Protein AF-A0A060C765-F1 (afdb_monomer_lite)

Foldseek 3Di:
DLVVQLVVCVVVVDDNVRSNVVSVVPPPVLVVAFAQADLDVSNPRDPDDDPDHHDPPNPQPHNVSVVVVVVVVVVVVVVVVVVVPPPPPPPPD

Structure (mmCIF, N/CA/C/O backbone):
data_AF-A0A060C765-F1
#
_entry.id   AF-A0A060C765-F1
#
loop_
_atom_site.group_PDB
_atom_site.id
_atom_site.type_symbol
_atom_site.label_atom_id
_atom_site.label_alt_id
_atom_site.label_comp_id
_atom_site.label_asym_id
_atom_site.label_entity_id
_atom_site.label_seq_id
_atom_site.pdbx_PDB_ins_code
_atom_site.Cartn_x
_atom_site.Cartn_y
_atom_site.Cartn_z
_atom_site.occupancy
_atom_site.B_iso_or_equiv
_atom_site.auth_seq_id
_atom_site.auth_comp_id
_atom_site.auth_asym_id
_atom_site.auth_atom_id
_atom_site.pdbx_PDB_model_num
ATOM 1 N N . SER A 1 1 ? -3.164 -10.755 16.755 1.00 84.00 1 SER A N 1
ATOM 2 C CA . SER A 1 1 ? -3.692 -10.290 15.450 1.00 84.00 1 SER A CA 1
ATOM 3 C C . SER A 1 1 ? -3.889 -8.780 15.507 1.00 84.00 1 SER A C 1
ATOM 5 O O . SER A 1 1 ? -4.229 -8.306 16.586 1.00 84.00 1 SER A O 1
ATOM 7 N N . SER A 1 2 ? -3.687 -8.039 14.407 1.00 89.38 2 SER A N 1
ATOM 8 C CA . SER A 1 2 ? -3.892 -6.578 14.335 1.00 89.38 2 SER A CA 1
ATOM 9 C C . SER A 1 2 ? -5.283 -6.172 14.842 1.00 89.38 2 SER A C 1
ATOM 11 O O . SER A 1 2 ? -5.396 -5.276 15.671 1.00 89.38 2 SER A O 1
ATOM 13 N N . ILE A 1 3 ? -6.317 -6.941 14.477 1.00 91.81 3 ILE A N 1
ATOM 14 C CA . ILE A 1 3 ? -7.702 -6.754 14.944 1.00 91.81 3 ILE A CA 1
ATOM 15 C C . ILE A 1 3 ? -7.802 -6.892 16.470 1.00 91.81 3 ILE A C 1
ATOM 17 O O . ILE A 1 3 ? -8.340 -6.024 17.145 1.00 91.81 3 ILE A O 1
ATOM 21 N N . ASN A 1 4 ? -7.232 -7.958 17.038 1.00 94.12 4 ASN A N 1
ATOM 22 C CA . ASN A 1 4 ? -7.257 -8.175 18.487 1.00 94.12 4 ASN A CA 1
ATOM 23 C C . ASN A 1 4 ? -6.507 -7.071 19.248 1.00 94.12 4 ASN A C 1
ATOM 25 O O . ASN A 1 4 ? -6.968 -6.595 20.280 1.00 94.12 4 ASN A O 1
ATOM 29 N N . ASN A 1 5 ? -5.359 -6.639 18.725 1.00 93.56 5 ASN A N 1
ATOM 30 C CA . ASN A 1 5 ? -4.558 -5.597 19.358 1.00 93.56 5 ASN A CA 1
ATOM 31 C C . ASN A 1 5 ? -5.266 -4.234 19.310 1.00 93.56 5 ASN A C 1
ATOM 33 O O . ASN A 1 5 ? -5.185 -3.487 20.282 1.00 93.56 5 ASN A O 1
ATOM 37 N N . TYR A 1 6 ? -6.004 -3.943 18.234 1.00 95.81 6 TYR A N 1
ATOM 38 C CA . TYR A 1 6 ? -6.860 -2.759 18.139 1.00 95.81 6 TYR A CA 1
ATOM 39 C C . TYR A 1 6 ? -7.950 -2.777 19.219 1.00 95.81 6 TYR A C 1
ATOM 41 O O . TYR A 1 6 ? -8.067 -1.827 19.990 1.00 95.81 6 TYR A O 1
ATOM 49 N N . GLN A 1 7 ? -8.661 -3.901 19.369 1.00 96.56 7 GLN A N 1
ATOM 50 C CA . GLN A 1 7 ? -9.685 -4.057 20.410 1.00 96.56 7 GLN A CA 1
ATOM 51 C C . GLN A 1 7 ? -9.108 -3.909 21.827 1.00 96.56 7 GLN A C 1
ATOM 53 O O . GLN A 1 7 ? -9.728 -3.298 22.697 1.00 96.56 7 GLN A O 1
ATOM 58 N N . ILE A 1 8 ? -7.900 -4.426 22.072 1.00 95.81 8 ILE A N 1
ATOM 59 C CA . ILE A 1 8 ? -7.203 -4.238 23.353 1.00 95.81 8 ILE A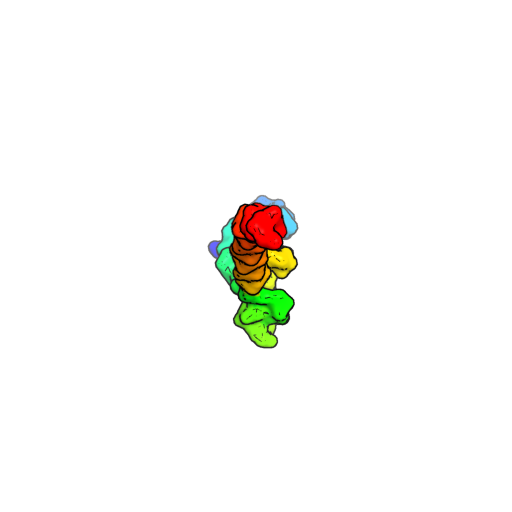 CA 1
ATOM 60 C C . ILE A 1 8 ? -6.848 -2.762 23.577 1.00 95.81 8 ILE A C 1
ATOM 62 O O . ILE A 1 8 ? -6.985 -2.277 24.698 1.00 95.81 8 ILE A O 1
ATOM 66 N N . ALA A 1 9 ? -6.395 -2.043 22.548 1.00 95.56 9 ALA A N 1
ATOM 67 C CA . ALA A 1 9 ? -6.057 -0.626 22.666 1.00 95.56 9 ALA A CA 1
ATOM 68 C C . ALA A 1 9 ? -7.291 0.226 23.005 1.00 95.56 9 ALA A C 1
ATOM 70 O O . ALA A 1 9 ? -7.224 1.046 23.919 1.00 95.56 9 ALA A O 1
ATOM 71 N N . LEU A 1 10 ? -8.436 -0.030 22.366 1.00 97.38 10 LEU A N 1
ATOM 72 C CA . LEU A 1 10 ? -9.687 0.656 22.708 1.00 97.38 10 LEU A CA 1
ATOM 73 C C . LEU A 1 10 ? -10.094 0.406 24.167 1.00 97.38 10 LEU A C 1
ATOM 75 O O . LEU A 1 10 ? -10.372 1.347 24.905 1.00 97.38 10 LEU A O 1
ATOM 79 N N . LYS A 1 11 ? -10.026 -0.851 24.632 1.00 97.38 11 LYS A N 1
ATOM 80 C CA . LYS A 1 11 ? -10.319 -1.207 26.036 1.00 97.38 11 LYS A CA 1
ATOM 81 C C . LYS A 1 11 ? -9.372 -0.552 27.045 1.00 97.38 11 LYS A C 1
ATOM 83 O O . LYS A 1 11 ? -9.739 -0.382 28.201 1.00 97.38 11 LYS A O 1
ATOM 88 N N . LYS A 1 12 ? -8.161 -0.186 26.621 1.00 96.62 12 LYS A N 1
ATOM 89 C CA . LYS A 1 12 ? -7.176 0.547 27.432 1.00 96.62 12 LYS A CA 1
ATOM 90 C C . LYS A 1 12 ? -7.383 2.069 27.415 1.00 96.62 12 LYS A C 1
ATOM 92 O O . LYS A 1 12 ? -6.569 2.781 27.993 1.00 96.62 12 LYS A O 1
ATOM 97 N N . GLY A 1 13 ? -8.434 2.568 26.760 1.00 97.69 13 GLY A N 1
ATOM 98 C CA . GLY A 1 13 ? -8.781 3.992 26.731 1.00 97.69 13 GLY A CA 1
ATOM 99 C C . GLY A 1 13 ? -8.043 4.809 25.669 1.00 97.69 13 GLY A C 1
ATOM 100 O O . GLY A 1 13 ? -8.058 6.037 25.724 1.00 97.69 13 GLY A O 1
ATOM 101 N N . TYR A 1 14 ? -7.385 4.166 24.700 1.00 97.56 14 TYR A N 1
ATOM 102 C CA . TYR A 1 14 ? -6.838 4.889 23.551 1.00 97.56 14 TYR A CA 1
ATOM 103 C C . TYR A 1 14 ? -7.972 5.349 22.630 1.00 97.56 14 TYR A C 1
ATOM 105 O O . TYR A 1 14 ? -8.924 4.605 22.403 1.00 97.56 14 TYR A O 1
ATOM 113 N N . SER A 1 15 ? -7.837 6.546 22.046 1.00 98.12 15 SER A N 1
ATOM 114 C CA . SER A 1 15 ? -8.734 6.971 20.968 1.00 98.12 15 SER A CA 1
ATOM 115 C C . SER A 1 15 ? -8.601 6.045 19.763 1.00 98.12 15 SER A C 1
ATOM 117 O O . SER A 1 15 ? -7.539 5.455 19.537 1.00 98.12 15 SER A O 1
ATOM 119 N N . GLU A 1 16 ? -9.650 5.959 18.950 1.00 97.38 16 GLU A N 1
ATOM 120 C CA . GLU A 1 16 ? -9.641 5.136 17.740 1.00 97.38 16 GLU A CA 1
ATOM 121 C C . GLU A 1 16 ? -8.482 5.493 16.810 1.00 97.38 16 GLU A C 1
ATOM 123 O O . GLU A 1 16 ? -7.794 4.593 16.326 1.00 97.38 16 GLU A O 1
ATOM 128 N N . GLN A 1 17 ? -8.197 6.788 16.622 1.00 97.50 17 GLN A N 1
ATOM 129 C CA . GLN A 1 17 ? -7.090 7.228 15.770 1.00 97.50 17 GLN A CA 1
ATOM 130 C C . GLN A 1 17 ? -5.741 6.760 16.323 1.00 97.50 17 GLN A C 1
ATOM 132 O O . GLN A 1 17 ? -4.897 6.266 15.575 1.00 97.50 17 GLN A O 1
ATOM 137 N N . LYS A 1 18 ? -5.531 6.874 17.642 1.00 96.62 18 LYS A N 1
ATOM 138 C CA . LYS A 1 18 ? -4.270 6.475 18.279 1.00 96.62 18 LYS A CA 1
ATOM 139 C C . LYS A 1 18 ? -4.106 4.958 18.296 1.00 96.62 18 LYS A C 1
ATOM 141 O O . LYS A 1 18 ? -3.012 4.463 18.034 1.00 96.62 18 LYS A O 1
ATOM 146 N N . ALA A 1 19 ? -5.184 4.223 18.560 1.00 96.75 19 ALA A N 1
ATOM 147 C CA . ALA A 1 19 ? -5.208 2.771 18.461 1.00 96.75 19 ALA A CA 1
ATOM 148 C C . ALA A 1 19 ? -4.865 2.320 17.034 1.00 96.75 19 ALA A C 1
ATOM 150 O O . ALA A 1 19 ? -3.976 1.489 16.854 1.00 96.75 19 ALA A O 1
ATOM 151 N N . LEU A 1 20 ? -5.502 2.910 16.020 1.00 95.31 20 LEU A N 1
ATOM 152 C CA . LEU A 1 20 ? -5.267 2.562 14.621 1.00 95.31 20 LEU A CA 1
ATOM 153 C C . LEU A 1 20 ? -3.829 2.873 14.188 1.00 95.31 20 LEU A C 1
ATOM 155 O O . LEU A 1 20 ? -3.177 2.013 13.602 1.00 95.31 20 LEU A O 1
ATOM 159 N N . ALA A 1 21 ? -3.296 4.045 14.545 1.00 94.75 21 ALA A N 1
ATOM 160 C CA . ALA A 1 21 ? -1.911 4.414 14.246 1.00 94.75 21 ALA A CA 1
ATOM 161 C C . ALA A 1 21 ? -0.898 3.429 14.858 1.00 94.75 21 ALA A C 1
ATOM 163 O O . ALA A 1 21 ? 0.020 2.973 14.174 1.00 94.75 21 ALA A O 1
ATOM 164 N N . LEU A 1 22 ? -1.093 3.045 16.126 1.00 92.31 22 LEU A N 1
ATOM 165 C CA . LEU A 1 22 ? -0.228 2.082 16.818 1.00 92.31 22 LEU A CA 1
ATOM 166 C C . LEU A 1 22 ? -0.243 0.702 16.153 1.00 92.31 22 LEU A C 1
ATOM 168 O O . LEU A 1 22 ? 0.803 0.061 16.036 1.00 92.31 22 LEU A O 1
ATOM 172 N N . ILE A 1 23 ? -1.421 0.234 15.734 1.00 94.94 23 ILE A N 1
ATOM 173 C CA . ILE A 1 23 ? -1.553 -1.068 15.079 1.00 94.94 23 ILE A CA 1
ATOM 174 C C . ILE A 1 23 ? -0.988 -1.034 13.662 1.00 94.94 23 ILE A C 1
ATOM 176 O O . ILE A 1 23 ? -0.237 -1.942 13.303 1.00 94.94 23 ILE A O 1
ATOM 180 N N . ASN A 1 24 ? -1.278 0.011 12.885 1.00 92.31 24 ASN A N 1
ATOM 181 C CA . ASN A 1 24 ? -0.780 0.155 11.518 1.00 92.31 24 ASN A CA 1
ATOM 182 C C . ASN A 1 24 ? 0.749 0.202 11.477 1.00 92.31 24 ASN A C 1
ATOM 184 O O . ASN A 1 24 ? 1.344 -0.440 10.620 1.00 92.31 24 ASN A O 1
ATOM 188 N N . ALA A 1 25 ? 1.398 0.842 12.455 1.00 92.00 25 ALA A N 1
ATOM 189 C CA . ALA A 1 25 ? 2.860 0.894 12.537 1.00 92.00 25 ALA A CA 1
ATOM 190 C C . ALA A 1 25 ? 3.537 -0.489 12.643 1.00 92.00 25 ALA A C 1
ATOM 192 O O . ALA A 1 25 ? 4.725 -0.617 12.357 1.00 92.00 25 ALA A O 1
ATOM 193 N N . ARG A 1 26 ? 2.814 -1.533 13.074 1.00 89.56 26 ARG A N 1
ATOM 194 C CA . ARG A 1 26 ? 3.365 -2.889 13.270 1.00 89.56 26 ARG A CA 1
ATOM 195 C C . ARG A 1 26 ? 2.534 -3.972 12.585 1.00 89.56 26 ARG A C 1
ATOM 197 O O . ARG A 1 26 ? 2.704 -5.157 12.886 1.00 89.56 26 ARG A O 1
ATOM 204 N N . SER A 1 27 ? 1.605 -3.589 11.711 1.00 91.88 27 SER A N 1
ATOM 205 C CA . SER A 1 27 ? 0.730 -4.552 11.057 1.00 91.88 27 SER A CA 1
ATOM 206 C C . SER A 1 27 ? 1.523 -5.364 10.041 1.00 91.88 27 SER A C 1
ATOM 208 O O . SER A 1 27 ? 2.275 -4.824 9.235 1.00 91.88 27 SER A O 1
ATOM 210 N N . ARG A 1 28 ? 1.309 -6.681 10.033 1.00 91.75 28 ARG A N 1
ATOM 211 C CA . ARG A 1 28 ? 1.892 -7.562 9.008 1.00 91.75 28 ARG A CA 1
ATOM 212 C C . ARG A 1 28 ? 1.339 -7.269 7.617 1.00 91.75 28 ARG A C 1
ATOM 214 O O . ARG A 1 28 ? 1.968 -7.644 6.637 1.00 91.75 28 ARG A O 1
ATOM 221 N N . ASP A 1 29 ? 0.181 -6.620 7.540 1.00 91.44 29 ASP A N 1
ATOM 222 C CA . ASP A 1 29 ? -0.456 -6.288 6.269 1.00 91.44 29 ASP A CA 1
ATOM 223 C C . ASP A 1 29 ? 0.332 -5.231 5.485 1.00 91.44 29 ASP A C 1
ATOM 225 O O . ASP A 1 29 ? 0.250 -5.216 4.263 1.00 91.44 29 ASP A O 1
ATOM 229 N N . ASN A 1 30 ? 1.212 -4.469 6.150 1.00 91.38 30 ASN A N 1
ATOM 230 C CA . ASN A 1 30 ? 2.169 -3.580 5.484 1.00 91.38 30 ASN A CA 1
ATOM 231 C C . ASN A 1 30 ? 3.092 -4.341 4.517 1.00 91.38 30 ASN A C 1
ATOM 233 O O . ASN A 1 30 ? 3.482 -3.799 3.494 1.00 91.38 30 ASN A O 1
ATOM 237 N N . ALA A 1 31 ? 3.426 -5.599 4.826 1.00 91.31 31 ALA A N 1
ATOM 238 C CA . ALA A 1 31 ? 4.267 -6.458 3.987 1.00 91.31 31 ALA A CA 1
ATOM 239 C C . ALA A 1 31 ? 3.454 -7.365 3.042 1.00 91.31 31 ALA A C 1
ATOM 241 O O . ALA A 1 31 ? 4.008 -8.269 2.423 1.00 91.31 31 ALA A O 1
ATOM 242 N N . ARG A 1 32 ? 2.129 -7.191 2.986 1.00 93.94 32 ARG A N 1
ATOM 243 C CA . ARG A 1 32 ? 1.206 -8.018 2.185 1.00 93.94 32 ARG A CA 1
ATOM 244 C C . ARG A 1 32 ? 0.441 -7.202 1.153 1.00 93.94 32 ARG A C 1
ATOM 246 O O . ARG A 1 32 ? -0.483 -7.729 0.531 1.00 93.94 32 ARG A O 1
ATOM 253 N N . THR A 1 33 ? 0.788 -5.927 1.004 1.00 93.56 33 THR A N 1
ATOM 254 C CA . THR A 1 33 ? 0.265 -5.103 -0.078 1.00 93.56 33 THR A CA 1
ATOM 255 C C . THR A 1 33 ? 0.597 -5.765 -1.422 1.00 93.56 33 THR A C 1
ATOM 257 O O . THR A 1 33 ? 1.602 -6.476 -1.533 1.00 93.56 33 THR A O 1
ATOM 260 N N . PRO A 1 34 ? -0.260 -5.604 -2.442 1.00 95.69 34 PRO A N 1
ATOM 261 C CA . PRO A 1 34 ? 0.007 -6.161 -3.762 1.00 95.69 34 PRO A CA 1
ATOM 262 C C . PRO A 1 34 ? 1.367 -5.713 -4.319 1.00 95.69 34 PRO A C 1
ATOM 264 O O . PRO A 1 34 ? 1.739 -4.549 -4.179 1.00 95.69 34 PRO A O 1
ATOM 267 N N . MET A 1 35 ? 2.089 -6.633 -4.967 1.00 95.38 35 MET A N 1
ATOM 268 C CA . MET A 1 35 ? 3.376 -6.338 -5.609 1.00 95.38 35 MET A CA 1
ATOM 269 C C . MET A 1 35 ? 3.209 -5.302 -6.727 1.00 95.38 35 MET A C 1
ATOM 271 O O . MET A 1 35 ? 2.260 -5.385 -7.507 1.00 95.38 35 MET A O 1
ATOM 275 N N . GLN A 1 36 ? 4.154 -4.366 -6.827 1.00 95.75 36 GLN A N 1
ATOM 276 C CA . GLN A 1 36 ? 4.129 -3.289 -7.816 1.00 95.75 36 GLN A CA 1
ATOM 277 C C . GLN A 1 36 ? 4.986 -3.653 -9.033 1.00 95.75 36 GLN A C 1
ATOM 279 O O . GLN A 1 36 ? 6.187 -3.398 -9.061 1.00 95.75 36 GLN A O 1
ATOM 284 N N . TRP A 1 37 ? 4.386 -4.296 -10.034 1.00 95.94 37 TRP A N 1
ATOM 285 C CA . TRP A 1 37 ? 5.102 -4.720 -11.242 1.00 95.94 37 TRP A CA 1
ATOM 286 C C . TRP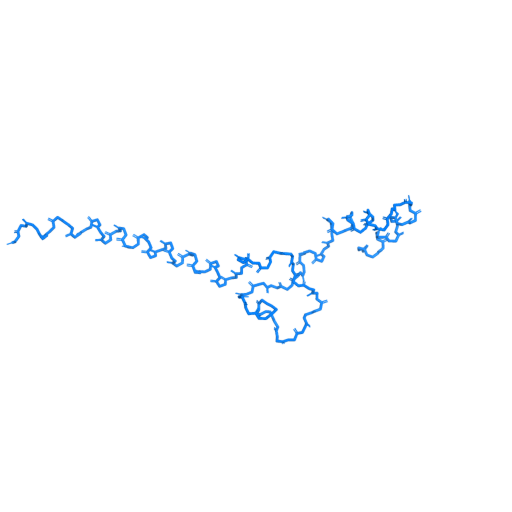 A 1 37 ? 5.328 -3.572 -12.226 1.00 95.94 37 TRP A C 1
ATOM 288 O O . TRP A 1 37 ? 6.380 -3.498 -12.853 1.00 95.94 37 TRP A O 1
ATOM 298 N N . ASN A 1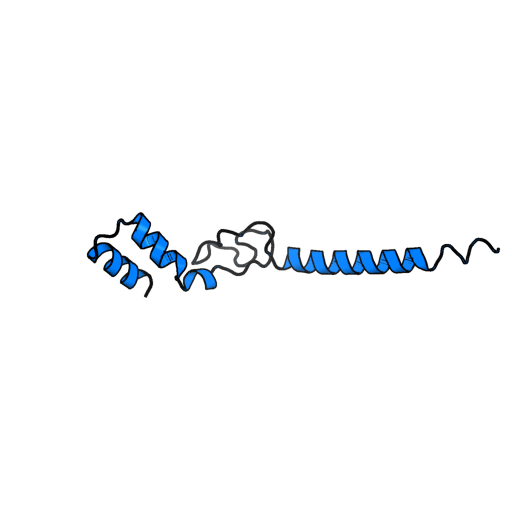 38 ? 4.331 -2.704 -12.398 1.00 94.81 38 ASN A N 1
ATOM 299 C CA . ASN A 1 38 ? 4.386 -1.573 -13.325 1.00 94.81 38 ASN A CA 1
ATOM 300 C C . ASN A 1 38 ? 3.331 -0.509 -12.975 1.00 94.81 38 ASN A C 1
ATOM 302 O O . ASN A 1 38 ? 2.521 -0.697 -12.073 1.00 94.81 38 ASN A O 1
ATOM 306 N N . SER A 1 39 ? 3.283 0.581 -13.742 1.00 93.69 39 SER A N 1
ATOM 307 C CA . SER A 1 39 ? 2.377 1.720 -13.532 1.00 93.69 39 SER A CA 1
ATOM 308 C C . SER A 1 39 ? 0.927 1.520 -14.008 1.00 93.69 39 SER A C 1
ATOM 310 O O . SER A 1 39 ? 0.143 2.472 -14.034 1.00 93.69 39 SER A O 1
ATOM 312 N N . SER A 1 40 ? 0.541 0.305 -14.411 1.0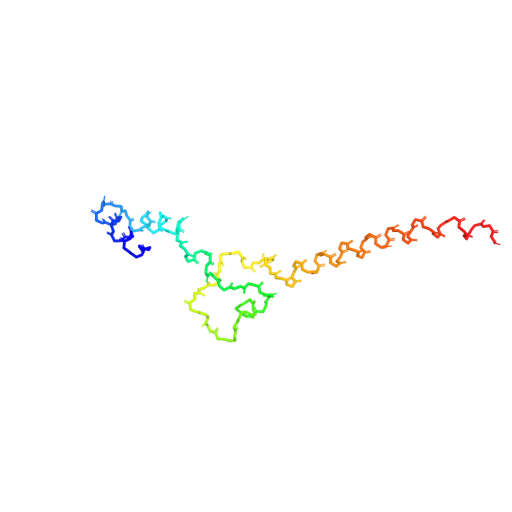0 94.00 40 SER A N 1
ATOM 313 C CA . SER A 1 40 ? -0.833 0.025 -14.841 1.00 94.00 40 SER A CA 1
ATOM 314 C C . SER A 1 40 ? -1.800 -0.105 -13.654 1.00 94.00 40 SER A C 1
ATOM 316 O O . SER A 1 40 ? -1.429 -0.005 -12.482 1.00 94.00 40 SER A O 1
ATOM 318 N N . LYS A 1 41 ? -3.089 -0.324 -13.949 1.00 94.00 41 LYS A N 1
ATOM 319 C CA . LYS A 1 41 ? -4.126 -0.513 -12.926 1.00 94.00 41 LYS A CA 1
ATOM 320 C C . LYS A 1 41 ? -3.714 -1.613 -11.938 1.00 94.00 41 LYS A C 1
ATOM 322 O O . LYS A 1 41 ? -3.245 -2.673 -12.340 1.00 94.00 41 LYS A O 1
ATOM 327 N N . TYR A 1 42 ? -3.902 -1.345 -10.643 1.00 94.56 42 TYR A N 1
ATOM 328 C CA . TYR A 1 42 ? -3.473 -2.225 -9.546 1.00 94.56 42 TYR A CA 1
ATOM 329 C C . TYR A 1 42 ? -1.987 -2.613 -9.608 1.00 94.56 42 TYR A C 1
ATOM 331 O O . TYR A 1 42 ? -1.619 -3.712 -9.206 1.00 94.56 42 TYR A O 1
ATOM 339 N N . ALA A 1 43 ? -1.151 -1.718 -10.131 1.00 94.81 43 ALA A N 1
ATOM 340 C CA . ALA A 1 43 ? 0.285 -1.892 -10.300 1.00 94.81 43 ALA A CA 1
ATOM 341 C C . ALA A 1 43 ? 0.687 -3.141 -11.116 1.00 94.81 43 ALA A C 1
ATOM 343 O O . ALA A 1 43 ? 1.731 -3.749 -10.882 1.00 94.81 43 ALA A O 1
ATOM 344 N N . GLY A 1 44 ? -0.179 -3.588 -12.035 1.00 95.50 44 GLY A N 1
ATOM 345 C CA . GLY A 1 44 ? 0.022 -4.819 -12.805 1.00 95.50 44 GLY A CA 1
ATOM 346 C C . GLY A 1 44 ? -0.157 -6.114 -12.002 1.00 95.50 44 GLY A C 1
ATOM 347 O O . GLY A 1 44 ? 0.036 -7.195 -12.551 1.00 95.50 44 GLY A O 1
ATOM 348 N N . PHE A 1 45 ? -0.540 -6.042 -10.723 1.00 97.25 45 PHE A N 1
ATOM 349 C CA . PHE A 1 45 ? -0.777 -7.217 -9.879 1.00 97.25 45 PHE A CA 1
ATOM 350 C C . PHE A 1 45 ? -2.026 -8.007 -10.286 1.00 97.25 45 PHE A C 1
ATOM 352 O O . PHE A 1 45 ? -2.069 -9.228 -10.159 1.00 97.25 45 PHE A O 1
ATOM 359 N N . SER A 1 46 ? -3.074 -7.309 -10.724 1.00 97.31 46 SER A N 1
ATOM 360 C CA . SER A 1 46 ? -4.387 -7.895 -10.992 1.00 97.31 46 SER A CA 1
ATOM 361 C C . SER A 1 46 ? -5.161 -7.056 -12.005 1.00 97.31 46 SER A C 1
ATOM 363 O O . SER A 1 46 ? -4.942 -5.855 -12.135 1.00 97.31 46 SER A O 1
ATOM 365 N N . THR A 1 47 ? -6.117 -7.673 -12.698 1.00 97.12 47 THR A N 1
ATOM 366 C CA . THR A 1 47 ? -7.080 -6.980 -13.572 1.00 97.12 47 THR A CA 1
ATOM 367 C C . THR A 1 47 ? -8.335 -6.518 -12.816 1.00 97.12 47 THR A C 1
ATOM 369 O O . THR A 1 47 ? -9.034 -5.600 -13.258 1.00 97.12 47 THR A O 1
ATOM 372 N N . VAL A 1 48 ? -8.596 -7.102 -11.641 1.00 97.31 48 VAL A N 1
ATOM 373 C CA . VAL A 1 48 ? -9.712 -6.782 -10.730 1.00 97.31 48 VAL A CA 1
ATOM 374 C C . VAL A 1 48 ? -9.208 -6.254 -9.386 1.00 97.31 48 VAL A C 1
ATOM 376 O O . VAL A 1 48 ? -8.018 -6.356 -9.085 1.00 97.31 48 VAL A O 1
ATOM 379 N N . ALA A 1 49 ? -10.108 -5.691 -8.573 1.00 96.88 49 ALA A N 1
ATOM 380 C CA . ALA A 1 49 ? -9.766 -5.123 -7.270 1.00 96.88 49 ALA A CA 1
ATOM 381 C C . ALA A 1 49 ? -9.042 -6.153 -6.376 1.00 96.88 49 ALA A C 1
ATOM 383 O O . ALA A 1 49 ? -9.605 -7.219 -6.116 1.00 96.88 49 ALA A O 1
ATOM 384 N N . PRO A 1 50 ? -7.813 -5.865 -5.907 1.00 96.19 50 PRO A N 1
ATOM 385 C CA . PRO A 1 50 ? -7.110 -6.751 -4.995 1.00 96.19 50 PRO A CA 1
ATOM 386 C C . PRO A 1 50 ? -7.761 -6.766 -3.608 1.00 96.19 50 PRO A C 1
ATOM 388 O O . PRO A 1 50 ? -8.447 -5.831 -3.202 1.00 96.19 50 PRO A O 1
ATOM 391 N N . TRP A 1 51 ? -7.489 -7.833 -2.860 1.00 94.62 51 TRP A N 1
ATOM 392 C CA . TRP A 1 51 ? -7.980 -8.043 -1.494 1.00 94.62 51 TRP A CA 1
ATOM 393 C C . TRP A 1 51 ? -7.463 -7.017 -0.469 1.00 94.62 51 TRP A C 1
ATOM 395 O O . TRP A 1 51 ? -8.085 -6.826 0.574 1.00 94.62 51 TRP A O 1
ATOM 405 N N . LEU A 1 52 ? -6.346 -6.350 -0.771 1.00 93.88 52 LEU A N 1
ATOM 406 C CA . LEU A 1 52 ? -5.801 -5.217 -0.029 1.00 93.88 52 LEU A CA 1
ATOM 407 C C . LEU A 1 52 ? -5.509 -4.072 -0.997 1.00 93.88 52 LEU A C 1
ATOM 409 O O . LEU A 1 52 ? -5.104 -4.300 -2.136 1.00 93.88 52 LEU A O 1
ATOM 413 N N . ALA A 1 53 ? -5.691 -2.837 -0.533 1.00 91.75 53 ALA A N 1
ATOM 414 C CA . ALA A 1 53 ? -5.282 -1.669 -1.297 1.00 91.75 53 ALA A CA 1
ATOM 415 C C . ALA A 1 53 ? -3.767 -1.694 -1.563 1.00 91.75 53 ALA A C 1
ATOM 417 O O . ALA A 1 53 ? -2.995 -2.301 -0.814 1.00 91.75 53 ALA A O 1
ATOM 418 N N . LEU A 1 54 ? -3.349 -1.004 -2.626 1.00 90.38 54 LEU A 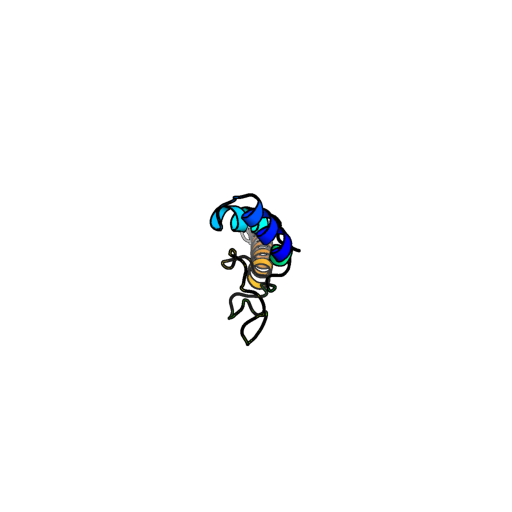N 1
ATOM 419 C CA . LEU A 1 54 ? -1.938 -0.684 -2.811 1.00 90.38 54 LEU A CA 1
ATOM 420 C C . LEU A 1 54 ? -1.437 0.130 -1.608 1.00 90.38 54 LEU A C 1
ATOM 422 O O . LEU A 1 54 ? -2.214 0.846 -0.969 1.00 90.38 54 LEU A O 1
ATOM 426 N N . GLY A 1 55 ? -0.148 -0.011 -1.291 1.00 84.06 55 GLY A N 1
ATOM 427 C CA . GLY A 1 55 ? 0.500 0.807 -0.264 1.00 84.06 55 GLY A CA 1
ATOM 428 C C . GLY A 1 55 ? 0.451 2.302 -0.605 1.00 84.06 55 GLY A C 1
ATOM 429 O O . GLY A 1 55 ? -0.006 2.697 -1.673 1.00 84.06 55 GLY A O 1
ATOM 430 N N . THR A 1 56 ? 0.929 3.160 0.294 1.00 77.31 56 THR A N 1
ATOM 431 C CA . THR A 1 56 ? 0.965 4.618 0.057 1.00 77.31 56 THR A CA 1
ATOM 432 C C . THR A 1 56 ? 1.981 5.032 -1.007 1.00 77.31 56 THR A C 1
ATOM 434 O O . THR A 1 56 ? 1.846 6.096 -1.607 1.00 77.31 56 THR A O 1
ATOM 437 N N . ASP A 1 57 ? 2.959 4.171 -1.283 1.00 74.44 57 ASP A N 1
ATOM 438 C CA . ASP A 1 57 ? 4.132 4.493 -2.091 1.00 74.44 57 ASP A CA 1
ATOM 439 C C . ASP A 1 57 ? 3.966 3.950 -3.519 1.00 74.44 57 ASP A C 1
ATOM 441 O O . ASP A 1 57 ? 4.741 3.126 -4.001 1.00 74.44 57 ASP A O 1
ATOM 445 N N . ILE A 1 58 ? 2.888 4.378 -4.180 1.00 69.12 58 ILE A N 1
ATOM 446 C CA . ILE A 1 58 ? 2.513 3.900 -5.524 1.00 69.12 58 ILE A CA 1
ATOM 447 C C . ILE A 1 58 ? 3.284 4.557 -6.668 1.00 69.12 58 ILE A C 1
ATOM 449 O O . ILE A 1 58 ? 3.330 4.026 -7.773 1.00 69.12 58 ILE A O 1
ATOM 453 N N . SER A 1 59 ? 3.846 5.745 -6.445 1.00 75.81 59 SER A N 1
ATOM 454 C CA . SER A 1 59 ? 4.457 6.528 -7.518 1.00 75.81 59 SER A CA 1
ATOM 455 C C . SER A 1 59 ? 5.961 6.290 -7.580 1.00 75.81 59 SER A C 1
ATOM 457 O O . SER A 1 59 ? 6.695 6.768 -6.720 1.00 75.81 59 SER A O 1
ATOM 459 N N . GLY A 1 60 ? 6.418 5.623 -8.641 1.00 75.69 60 GLY A N 1
ATOM 460 C CA . GLY A 1 60 ? 7.842 5.484 -8.962 1.00 75.69 60 GLY A CA 1
ATOM 461 C C . GLY A 1 60 ? 8.576 4.357 -8.232 1.00 75.69 60 GLY A C 1
ATOM 462 O O . GLY A 1 60 ? 9.793 4.276 -8.359 1.00 75.69 60 GLY A O 1
ATOM 463 N N . ILE A 1 61 ? 7.858 3.500 -7.499 1.00 88.88 61 ILE A N 1
ATOM 464 C CA . ILE A 1 61 ? 8.397 2.285 -6.875 1.00 88.88 61 ILE A CA 1
ATOM 465 C C . ILE A 1 61 ? 7.690 1.080 -7.502 1.00 88.88 61 ILE A C 1
ATOM 467 O O . ILE A 1 61 ? 6.738 0.530 -6.948 1.00 88.88 61 ILE A O 1
ATOM 471 N N . ASP A 1 62 ? 8.131 0.708 -8.699 1.00 93.62 62 ASP A N 1
ATOM 472 C CA . ASP A 1 62 ? 7.658 -0.470 -9.418 1.00 93.62 62 ASP A CA 1
ATOM 473 C C . ASP A 1 62 ? 8.805 -1.126 -10.196 1.00 93.62 62 ASP A C 1
ATOM 475 O O . ASP A 1 62 ? 9.797 -0.475 -10.533 1.00 93.62 62 ASP A O 1
ATOM 479 N N . VAL A 1 63 ? 8.676 -2.427 -10.467 1.00 94.94 63 VAL A N 1
ATOM 480 C CA . VAL A 1 63 ? 9.744 -3.221 -11.101 1.00 94.94 63 VAL A CA 1
ATOM 481 C C . VAL A 1 63 ? 10.134 -2.652 -12.464 1.00 94.94 63 VAL A C 1
ATOM 483 O O . VAL A 1 63 ? 11.320 -2.502 -12.747 1.00 94.94 63 VAL A O 1
ATOM 486 N N . ALA A 1 64 ? 9.160 -2.277 -13.295 1.00 94.12 64 ALA A N 1
ATOM 487 C CA . ALA A 1 64 ? 9.436 -1.728 -14.621 1.00 94.12 64 ALA A CA 1
ATOM 488 C C . ALA A 1 64 ? 10.219 -0.400 -14.558 1.00 94.12 64 ALA A C 1
ATOM 490 O O . ALA A 1 64 ? 11.096 -0.152 -15.394 1.00 94.12 64 ALA A O 1
ATOM 491 N N . ALA A 1 65 ? 9.931 0.456 -13.575 1.00 92.69 65 ALA A N 1
ATOM 492 C CA . ALA A 1 65 ? 10.686 1.680 -13.333 1.00 92.69 65 ALA A CA 1
ATOM 493 C C . ALA A 1 65 ? 12.123 1.384 -12.868 1.00 92.69 65 ALA A C 1
ATOM 495 O O . ALA A 1 65 ? 13.065 1.989 -13.391 1.00 92.69 65 ALA A O 1
ATOM 496 N N . GLU A 1 66 ? 12.310 0.436 -11.945 1.00 91.75 66 GLU A N 1
ATOM 497 C CA . GLU A 1 66 ? 13.636 0.037 -11.448 1.00 91.75 66 GLU A CA 1
ATOM 498 C C . GLU A 1 66 ? 14.511 -0.595 -12.544 1.00 91.75 66 GLU A C 1
ATOM 500 O O . GLU A 1 66 ? 15.674 -0.212 -12.714 1.00 91.75 66 GLU A O 1
ATOM 505 N N . GLU A 1 67 ? 13.949 -1.491 -13.359 1.00 92.88 67 GLU A N 1
ATOM 506 C CA . GLU A 1 67 ? 14.641 -2.093 -14.507 1.00 92.88 67 GLU A CA 1
ATOM 507 C C . GLU A 1 67 ? 15.090 -1.027 -15.515 1.00 92.88 67 GLU A C 1
ATOM 509 O O . GLU A 1 67 ? 16.219 -1.060 -16.022 1.00 92.88 67 GLU A O 1
ATOM 514 N N . LYS A 1 68 ? 14.240 -0.023 -15.766 1.00 92.00 68 LYS A N 1
ATOM 515 C CA . LYS A 1 68 ? 14.568 1.089 -16.663 1.00 92.00 68 LYS A CA 1
ATOM 516 C C . LYS A 1 68 ? 15.732 1.931 -16.139 1.00 92.00 68 LYS A C 1
ATOM 518 O O . LYS A 1 68 ? 16.562 2.356 -16.943 1.00 92.00 68 LYS A O 1
ATOM 523 N N . ILE A 1 69 ? 15.820 2.168 -14.828 1.00 90.69 69 ILE A N 1
ATOM 524 C CA . ILE A 1 69 ? 16.943 2.905 -14.222 1.00 90.69 69 ILE A CA 1
ATOM 525 C C . ILE A 1 69 ? 18.257 2.165 -14.478 1.00 90.69 69 ILE A C 1
ATOM 527 O O . ILE A 1 69 ? 19.234 2.785 -14.907 1.00 90.69 69 ILE A O 1
ATOM 531 N N . LEU A 1 70 ? 18.273 0.845 -14.279 1.00 86.38 70 LEU A N 1
ATOM 532 C CA . LEU A 1 70 ? 19.468 0.030 -14.491 1.00 86.38 70 LEU A CA 1
ATOM 533 C C . LEU A 1 70 ? 19.920 0.067 -15.959 1.00 86.38 70 LEU A C 1
ATOM 535 O O . LEU A 1 70 ? 21.097 0.289 -16.249 1.00 86.38 70 LEU A O 1
ATOM 539 N N . LEU A 1 71 ? 18.973 -0.079 -16.891 1.00 88.31 71 LEU A N 1
ATOM 540 C CA . LEU A 1 71 ? 19.240 0.014 -18.329 1.00 88.31 71 LEU A CA 1
ATOM 541 C C . LEU A 1 71 ? 19.772 1.398 -18.716 1.00 88.31 71 LEU A C 1
ATOM 543 O O . LEU A 1 71 ? 20.764 1.502 -19.438 1.00 88.31 71 LEU A O 1
ATOM 547 N N . GLN A 1 72 ? 19.156 2.466 -18.207 1.00 92.00 72 GLN A N 1
ATOM 548 C CA . GLN A 1 72 ? 19.577 3.835 -18.492 1.00 92.00 72 GLN A CA 1
ATOM 549 C C . GLN A 1 72 ? 20.986 4.122 -17.958 1.00 92.00 72 GLN A C 1
ATOM 551 O O . GLN A 1 72 ? 21.776 4.796 -18.626 1.00 92.00 72 GLN A O 1
ATOM 556 N N . PHE A 1 73 ? 21.319 3.585 -16.782 1.00 93.00 73 PHE A N 1
ATOM 557 C CA . PHE A 1 73 ? 22.656 3.673 -16.205 1.00 93.00 73 PHE A CA 1
ATOM 558 C C . PHE A 1 73 ? 23.699 2.959 -17.076 1.00 93.00 73 PHE A C 1
ATOM 560 O O . PHE A 1 73 ? 24.715 3.561 -17.427 1.00 93.00 73 PHE A O 1
ATOM 567 N N . LEU A 1 74 ? 23.429 1.720 -17.499 1.00 90.31 74 LEU A N 1
ATOM 568 C CA . LEU A 1 74 ? 24.330 0.963 -18.376 1.00 90.31 74 LEU A CA 1
ATOM 569 C C . LEU A 1 74 ? 24.543 1.658 -19.728 1.00 90.31 74 LEU A C 1
ATOM 571 O O . LEU A 1 74 ? 25.678 1.757 -20.194 1.00 90.31 74 LEU A O 1
ATOM 575 N N . ILE A 1 75 ? 23.477 2.198 -20.329 1.00 90.75 75 ILE A N 1
ATOM 576 C CA . ILE A 1 75 ? 23.560 2.987 -21.568 1.00 90.75 75 ILE A CA 1
ATOM 577 C C . ILE A 1 75 ? 24.436 4.230 -21.363 1.00 90.75 75 ILE A C 1
ATOM 579 O O . ILE A 1 75 ? 25.257 4.554 -22.220 1.00 90.75 75 ILE A O 1
ATOM 583 N N . SER A 1 76 ? 24.297 4.915 -20.224 1.00 91.81 76 SER A N 1
ATOM 584 C CA . SER A 1 76 ? 25.129 6.075 -19.887 1.00 91.81 76 SER A CA 1
ATOM 585 C C . SER A 1 76 ? 26.615 5.705 -19.825 1.00 91.81 76 SER A C 1
ATOM 587 O O . SER A 1 76 ? 27.438 6.360 -20.467 1.00 91.81 76 SER A O 1
ATOM 589 N N . ILE A 1 77 ? 26.961 4.605 -19.145 1.00 91.31 77 ILE A N 1
ATOM 590 C CA . ILE A 1 77 ? 28.339 4.094 -19.094 1.00 91.31 77 ILE A CA 1
ATOM 591 C C . ILE A 1 77 ? 28.859 3.743 -20.493 1.00 91.31 77 ILE A C 1
ATOM 593 O O . ILE A 1 77 ? 29.957 4.163 -20.859 1.00 91.31 77 ILE A O 1
ATOM 597 N N . ALA A 1 78 ? 28.075 3.026 -21.300 1.00 87.94 78 ALA A N 1
ATOM 598 C CA . ALA A 1 78 ? 28.471 2.654 -22.658 1.00 87.94 78 ALA A CA 1
ATOM 599 C C . ALA A 1 78 ? 28.742 3.887 -23.541 1.00 87.94 78 ALA A C 1
ATOM 601 O O . ALA A 1 78 ? 29.745 3.933 -24.255 1.00 87.94 78 ALA A O 1
ATOM 602 N N . ASN A 1 79 ? 27.896 4.917 -23.447 1.00 89.38 79 ASN A N 1
ATOM 603 C CA . ASN A 1 79 ? 28.088 6.175 -24.168 1.00 89.38 79 ASN A CA 1
ATOM 604 C C . ASN A 1 79 ? 29.361 6.905 -23.725 1.00 89.38 79 ASN A C 1
ATOM 606 O O . ASN A 1 79 ? 30.105 7.391 -24.574 1.00 89.38 79 ASN A O 1
ATOM 610 N N . LEU A 1 80 ? 29.645 6.957 -22.420 1.00 86.75 80 LEU A N 1
ATOM 611 C CA . LEU A 1 80 ? 30.870 7.571 -21.896 1.00 86.75 80 LEU A CA 1
ATOM 612 C C . LEU A 1 80 ? 32.132 6.852 -22.396 1.00 86.75 80 LEU A C 1
ATOM 614 O O . LEU A 1 80 ? 33.091 7.513 -22.797 1.00 86.75 80 LEU A O 1
ATOM 618 N N . LEU A 1 81 ? 32.117 5.516 -22.440 1.00 82.69 81 LEU A N 1
ATOM 619 C CA . LEU A 1 81 ? 33.222 4.722 -22.989 1.00 82.69 81 LEU A CA 1
ATOM 620 C C . LEU A 1 81 ? 33.404 4.954 -24.500 1.00 82.69 81 LEU A C 1
ATOM 622 O O . LEU A 1 81 ? 34.532 5.139 -24.958 1.00 82.69 81 LEU A O 1
ATOM 626 N N . ASN A 1 82 ? 32.312 5.028 -25.269 1.00 78.25 82 ASN A N 1
ATOM 627 C CA . ASN A 1 82 ? 32.369 5.327 -26.707 1.00 78.25 82 ASN A CA 1
ATOM 628 C C . ASN A 1 82 ? 32.875 6.748 -27.003 1.00 78.25 82 ASN A C 1
ATOM 630 O O . ASN A 1 82 ? 33.628 6.953 -27.956 1.00 78.25 82 ASN A O 1
ATOM 634 N N . LEU A 1 83 ? 32.503 7.732 -26.180 1.00 65.56 83 LEU A N 1
ATOM 635 C CA . LEU A 1 83 ? 32.977 9.114 -26.306 1.00 65.56 83 LEU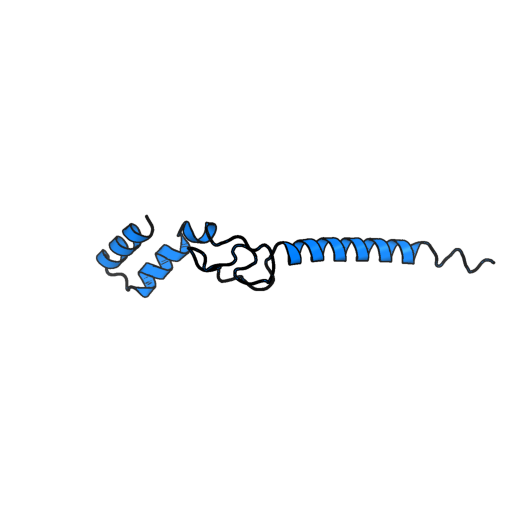 A CA 1
ATOM 636 C C . LEU A 1 83 ? 34.474 9.254 -25.968 1.00 65.56 83 LEU A C 1
ATOM 638 O O . LEU A 1 83 ? 35.142 10.126 -26.527 1.00 65.56 83 LEU A O 1
ATOM 642 N N . GLY A 1 84 ? 35.011 8.389 -25.101 1.00 60.19 84 GLY A N 1
ATOM 643 C CA . GLY A 1 84 ? 36.424 8.380 -24.708 1.00 60.19 84 GLY A CA 1
ATOM 644 C C . GLY A 1 84 ? 37.384 7.749 -25.724 1.00 60.19 84 GLY A C 1
ATOM 645 O O . GLY A 1 84 ? 38.575 8.043 -25.680 1.00 60.19 84 GLY A O 1
ATOM 646 N N . MET A 1 85 ? 36.898 6.922 -26.659 1.00 57.50 85 MET A N 1
ATOM 647 C CA . MET A 1 85 ? 37.768 6.069 -27.487 1.00 57.50 85 MET A CA 1
ATOM 648 C C . MET A 1 85 ? 37.828 6.441 -28.983 1.00 57.50 85 MET A C 1
ATOM 650 O O . MET A 1 85 ? 38.569 5.813 -29.731 1.00 57.50 85 MET A O 1
ATOM 654 N N . ILE A 1 86 ? 37.109 7.477 -29.446 1.00 54.72 86 ILE A N 1
ATOM 655 C CA . ILE A 1 86 ? 37.080 7.852 -30.884 1.00 54.72 86 ILE A CA 1
ATOM 656 C C . ILE A 1 86 ? 37.505 9.307 -31.168 1.00 54.72 86 ILE A C 1
ATOM 658 O O . ILE A 1 86 ? 37.692 9.687 -32.320 1.00 54.72 86 ILE A O 1
ATOM 662 N N . ARG A 1 87 ? 37.796 10.139 -30.160 1.00 50.78 87 ARG A N 1
ATOM 663 C CA . ARG A 1 87 ? 38.240 11.527 -30.418 1.00 50.78 87 ARG A CA 1
ATOM 664 C C . ARG A 1 87 ? 39.735 11.712 -30.710 1.00 50.78 87 ARG A C 1
ATOM 666 O O . ARG A 1 87 ? 40.131 12.812 -31.080 1.00 50.78 87 ARG A O 1
ATOM 673 N N . HIS A 1 88 ? 40.567 10.679 -30.575 1.00 49.22 88 HIS A N 1
ATOM 674 C CA . HIS A 1 88 ? 42.012 10.769 -30.859 1.00 49.22 88 HIS A CA 1
ATOM 675 C C . HIS A 1 88 ? 42.483 9.980 -32.087 1.00 49.22 88 HIS A C 1
ATOM 677 O O . HIS A 1 88 ? 43.646 10.092 -32.453 1.00 49.22 88 HIS A O 1
ATOM 683 N N . ILE A 1 89 ? 41.597 9.245 -32.770 1.00 51.53 89 ILE A N 1
ATOM 684 C CA . ILE A 1 89 ? 41.974 8.448 -33.953 1.00 51.53 89 ILE A CA 1
ATOM 685 C C . ILE A 1 89 ? 41.583 9.135 -35.278 1.00 51.53 89 ILE A C 1
ATOM 687 O O . ILE A 1 89 ? 42.185 8.850 -36.305 1.00 51.53 89 ILE A O 1
ATOM 691 N N . ILE A 1 90 ? 40.681 10.127 -35.274 1.00 48.91 90 ILE A N 1
ATOM 692 C CA . ILE A 1 90 ? 40.270 10.875 -36.486 1.00 48.91 90 ILE A CA 1
ATOM 693 C C . ILE A 1 90 ? 40.805 12.323 -36.462 1.00 48.91 90 ILE A C 1
ATOM 695 O O . ILE A 1 90 ? 40.083 13.286 -36.690 1.00 48.91 90 ILE A O 1
ATOM 699 N N . SER A 1 91 ? 42.080 12.486 -36.108 1.00 44.19 91 SER A N 1
ATOM 700 C CA . SER A 1 91 ? 42.840 13.740 -36.291 1.00 44.19 91 SER A CA 1
ATOM 701 C C . SER A 1 91 ? 44.230 13.495 -36.905 1.00 44.19 91 SER A C 1
ATOM 703 O O . SER A 1 91 ? 45.031 14.421 -36.997 1.00 44.19 91 SER A O 1
ATOM 705 N N . PHE A 1 92 ? 44.528 12.255 -37.304 1.00 48.00 92 PHE A N 1
ATOM 706 C CA . PHE A 1 92 ? 45.793 11.859 -37.936 1.00 48.00 92 PHE A CA 1
ATOM 707 C C . PHE A 1 92 ? 45.590 11.109 -39.266 1.00 48.00 92 PHE A C 1
ATOM 709 O O . PHE A 1 92 ? 46.501 10.440 -39.748 1.00 48.00 92 PHE A O 1
ATOM 716 N N . LEU A 1 93 ? 44.408 11.256 -39.868 1.00 45.56 93 LEU A N 1
ATOM 717 C CA . LEU A 1 93 ? 44.143 11.023 -41.289 1.00 45.56 93 LEU A CA 1
ATOM 718 C C . LEU A 1 93 ? 43.560 12.313 -41.864 1.00 45.56 93 LEU A C 1
ATOM 720 O O . LEU A 1 93 ? 43.913 12.641 -43.014 1.00 45.56 93 LEU A O 1
#

Secondary structure (DSSP, 8-state):
-HHHHHHHHHHTT--HHHHHHHHHTT-GGGG-SPP--SSSGGGGS-SS--SS---S--SS-SHHHHHHHHHHHHHHHHHHHHHHHSTTTTT--

Sequence (93 aa):
SSINNYQIALKKGYSEQKALALINARSRDNARTPMQWNSSKYAGFSTVAPWLALGTDISGIDVAAEEKILLQFLISIANLLNLGMIRHIISFL

pLDDT: mean 87.27, std 14.06, range [44.19, 98.12]

Radius of gyration: 24.51 Å; chains: 1; bounding box: 56×24×69 Å